Protein AF-U6H1W6-F1 (afdb_monomer)

Sequence (151 aa):
MFRLKHHGCVLRDTTFADYRVIEEDVDGCEMIYCVMKAPFPISNRDFLQWRRTAEVPEEGIVKMMLRSADHPSVPEKSGCVRAETLMSGYLMRRCPEDPNSSTLFIVAQTDVKGLIPKWLVNSAAAKAPLGWVEALRRACSQYMKEQQSRL

Foldseek 3Di:
DDFDDDPPQGQPDPQWPDKDWPADDDQQWTWIKTWGDDPPPDFIEIAIWIKGWDDDVVQQKIKIKIWGDDDPVDDDDPRYHYKGWHIWMKIWGQDPVDNVDIDIDIDTDIHRDDDDDPVVVVVCVVVVVVVVVVSVVVSVVVVVVVVVVVD

Mean predicted aligned error: 6.5 Å

Structure (mmCIF, N/CA/C/O backbone):
data_AF-U6H1W6-F1
#
_entry.id   AF-U6H1W6-F1
#
loop_
_atom_site.group_PDB
_atom_site.id
_atom_site.type_symbol
_atom_site.label_atom_id
_atom_site.label_alt_id
_atom_site.label_comp_id
_atom_site.label_asym_id
_atom_site.label_entity_id
_atom_site.label_seq_id
_atom_site.pdbx_PDB_ins_code
_atom_site.Cartn_x
_atom_site.Cartn_y
_atom_site.Cartn_z
_atom_site.occupancy
_atom_site.B_iso_or_equiv
_atom_site.auth_seq_id
_atom_site.auth_comp_id
_atom_site.auth_asym_id
_atom_site.auth_atom_id
_atom_site.pdbx_PDB_model_num
ATOM 1 N N . MET A 1 1 ? 9.455 1.559 14.448 1.00 31.41 1 MET A N 1
ATOM 2 C CA . MET A 1 1 ? 10.490 1.586 13.393 1.00 31.41 1 MET A CA 1
ATOM 3 C C . MET A 1 1 ? 10.484 0.207 12.762 1.00 31.41 1 MET A C 1
ATOM 5 O O . MET A 1 1 ? 11.036 -0.706 13.360 1.00 31.41 1 MET A O 1
ATOM 9 N N . PHE A 1 2 ? 9.772 0.024 11.650 1.00 27.12 2 PHE A N 1
ATOM 10 C CA . PHE A 1 2 ? 9.637 -1.295 11.028 1.00 27.12 2 PHE A CA 1
ATOM 11 C C . PHE A 1 2 ? 10.681 -1.453 9.924 1.00 27.12 2 PHE A C 1
ATOM 13 O O . PHE A 1 2 ? 10.882 -0.560 9.105 1.00 27.12 2 PHE A O 1
ATOM 20 N N . ARG A 1 3 ? 11.408 -2.572 9.972 1.00 28.03 3 ARG A N 1
ATOM 21 C CA . ARG A 1 3 ? 12.381 -2.994 8.962 1.00 28.03 3 ARG A CA 1
ATOM 22 C C . ARG A 1 3 ? 11.666 -3.972 8.043 1.00 28.03 3 ARG A C 1
ATOM 24 O O . ARG A 1 3 ? 11.522 -5.137 8.396 1.00 28.03 3 ARG A O 1
ATOM 31 N N . LEU A 1 4 ? 11.243 -3.512 6.876 1.00 33.34 4 LEU A N 1
ATOM 32 C CA . LEU A 1 4 ? 10.900 -4.411 5.782 1.00 33.34 4 LEU A CA 1
ATOM 33 C C . LEU A 1 4 ? 12.216 -4.959 5.221 1.00 33.34 4 LEU A C 1
ATOM 35 O O . LEU A 1 4 ? 13.026 -4.203 4.692 1.00 33.34 4 LEU A O 1
ATOM 39 N N . LYS A 1 5 ? 12.478 -6.251 5.438 1.00 30.36 5 LYS A N 1
ATOM 40 C CA . LYS A 1 5 ? 13.580 -6.981 4.804 1.00 30.36 5 LYS A CA 1
ATOM 41 C C . LYS A 1 5 ? 12.983 -7.880 3.727 1.00 30.36 5 LYS A C 1
ATOM 43 O O . LYS A 1 5 ? 12.566 -8.996 4.012 1.00 30.36 5 LYS A O 1
ATOM 48 N N . HIS A 1 6 ? 13.004 -7.412 2.490 1.00 36.47 6 HIS A N 1
ATOM 49 C CA . HIS A 1 6 ? 12.985 -8.297 1.332 1.00 36.47 6 HIS A CA 1
ATOM 50 C C . HIS A 1 6 ? 14.245 -8.008 0.518 1.00 36.47 6 HIS A C 1
ATOM 52 O O . HIS A 1 6 ? 14.564 -6.852 0.246 1.00 36.47 6 HIS A O 1
ATOM 58 N N . HIS A 1 7 ? 15.039 -9.055 0.272 1.00 32.38 7 HIS A N 1
ATOM 59 C CA . HIS A 1 7 ? 16.286 -9.011 -0.505 1.00 32.38 7 HIS A CA 1
ATOM 60 C C . HIS A 1 7 ? 17.275 -7.883 -0.140 1.00 32.38 7 HIS A C 1
ATOM 62 O O . HIS A 1 7 ? 17.893 -7.260 -0.995 1.00 32.38 7 HIS A O 1
ATOM 68 N N . GLY A 1 8 ? 17.461 -7.613 1.157 1.00 33.50 8 GLY A N 1
ATOM 69 C CA . GLY A 1 8 ? 18.519 -6.713 1.635 1.00 33.50 8 GLY A CA 1
ATOM 70 C C . GLY A 1 8 ? 18.270 -5.211 1.443 1.00 33.50 8 GLY A C 1
ATOM 71 O O . GLY A 1 8 ? 19.098 -4.426 1.899 1.00 33.50 8 GLY A O 1
ATOM 72 N N . CYS A 1 9 ? 17.142 -4.792 0.860 1.00 36.72 9 CYS A N 1
ATOM 73 C CA . CYS A 1 9 ? 16.745 -3.386 0.821 1.00 36.72 9 CYS A CA 1
ATOM 74 C C . CYS A 1 9 ? 16.023 -3.015 2.125 1.00 36.72 9 CYS A C 1
ATOM 76 O O . CYS A 1 9 ? 14.922 -3.492 2.394 1.00 36.72 9 CYS A O 1
ATOM 78 N N . VAL A 1 10 ? 16.649 -2.185 2.967 1.00 39.09 10 VAL A N 1
ATOM 79 C CA . VAL A 1 10 ? 16.015 -1.655 4.183 1.00 39.09 10 VAL A CA 1
ATOM 80 C C . VAL A 1 10 ? 15.292 -0.358 3.835 1.00 39.09 10 VAL A C 1
ATOM 82 O O . VAL A 1 10 ? 15.834 0.736 3.986 1.00 39.09 10 VAL A O 1
ATOM 85 N N . LEU A 1 11 ? 14.040 -0.473 3.398 1.00 48.81 11 LEU A N 1
ATOM 86 C CA . LEU A 1 11 ? 13.140 0.674 3.302 1.00 48.81 11 LEU A CA 1
ATOM 87 C C . LEU A 1 11 ? 12.781 1.129 4.724 1.00 48.81 11 LEU A C 1
ATOM 89 O O . LEU A 1 11 ? 12.054 0.450 5.451 1.00 48.81 11 LEU A O 1
ATOM 93 N N . ARG A 1 12 ? 13.331 2.272 5.158 1.00 47.53 12 ARG A N 1
ATOM 94 C CA . ARG A 1 12 ? 12.895 2.941 6.393 1.00 47.53 12 ARG A CA 1
ATOM 95 C C . ARG A 1 12 ? 11.567 3.636 6.125 1.00 47.53 12 ARG A C 1
ATOM 97 O O . ARG A 1 12 ? 11.545 4.824 5.820 1.00 47.53 12 ARG A O 1
ATOM 104 N N . ASP A 1 13 ? 10.473 2.900 6.261 1.00 56.06 13 ASP A N 1
ATOM 105 C CA . ASP A 1 13 ? 9.150 3.507 6.236 1.00 56.06 13 ASP A CA 1
ATOM 106 C C . ASP A 1 13 ? 8.781 4.014 7.640 1.00 56.06 13 ASP A C 1
ATOM 108 O O . ASP A 1 13 ? 8.694 3.254 8.609 1.00 56.06 13 ASP A O 1
ATOM 112 N N . THR A 1 14 ? 8.622 5.330 7.776 1.00 59.94 14 THR A N 1
ATOM 113 C CA . THR A 1 14 ? 8.176 5.979 9.019 1.00 59.94 14 THR A CA 1
ATOM 114 C C . THR A 1 14 ? 6.655 6.044 9.140 1.00 59.94 14 THR A C 1
ATOM 116 O O . THR A 1 14 ? 6.149 6.437 10.190 1.00 59.94 14 THR A O 1
ATOM 119 N N . THR A 1 15 ? 5.932 5.689 8.078 1.00 63.59 15 THR A N 1
ATOM 120 C CA . THR A 1 15 ? 4.473 5.820 7.955 1.00 63.59 15 THR A CA 1
ATOM 121 C C . THR A 1 15 ? 3.743 4.745 8.749 1.00 63.59 15 THR A C 1
ATOM 123 O O . THR A 1 15 ? 2.708 5.012 9.364 1.00 63.59 15 THR A O 1
ATOM 126 N N . PHE A 1 16 ? 4.305 3.536 8.782 1.00 74.19 16 PHE A N 1
ATOM 127 C CA . PHE A 1 16 ? 3.683 2.393 9.434 1.00 74.19 16 PHE A CA 1
ATOM 128 C C . PHE A 1 16 ? 4.078 2.277 10.911 1.00 74.19 16 PHE A C 1
ATOM 130 O O . PHE A 1 16 ? 5.253 2.195 11.285 1.00 74.19 16 PHE A O 1
ATOM 137 N N . ALA A 1 17 ? 3.060 2.244 11.769 1.00 81.88 17 ALA A N 1
ATOM 138 C CA . ALA A 1 17 ? 3.172 1.917 13.186 1.00 81.88 17 ALA A CA 1
ATOM 139 C C . ALA A 1 17 ? 3.265 0.413 13.450 1.00 81.88 17 ALA A C 1
ATOM 141 O O . ALA A 1 17 ? 3.693 0.041 14.536 1.00 81.88 17 ALA A O 1
ATOM 142 N N . ASP A 1 18 ? 2.823 -0.404 12.497 1.00 86.25 18 ASP A N 1
ATOM 143 C CA . ASP A 1 18 ? 2.948 -1.859 12.459 1.00 86.25 18 ASP A CA 1
ATOM 144 C C . ASP A 1 18 ? 2.906 -2.297 10.991 1.00 86.25 18 ASP A C 1
ATOM 146 O O . ASP A 1 18 ? 2.209 -1.671 10.187 1.00 86.25 18 ASP A O 1
ATOM 150 N N . TYR A 1 19 ? 3.659 -3.337 10.647 1.00 89.25 19 TYR A N 1
ATOM 151 C CA . TYR A 1 19 ? 3.659 -3.968 9.330 1.00 89.25 19 TYR A CA 1
ATOM 152 C C . TYR A 1 19 ? 3.973 -5.454 9.490 1.00 89.25 19 TYR A C 1
ATOM 154 O O . TYR A 1 19 ? 5.001 -5.812 10.072 1.00 89.25 19 TYR A O 1
ATOM 162 N N . ARG A 1 20 ? 3.109 -6.320 8.957 1.00 92.12 20 ARG A N 1
ATOM 163 C CA . ARG A 1 20 ? 3.225 -7.778 9.046 1.00 92.12 20 ARG A CA 1
ATOM 164 C C . ARG A 1 20 ? 2.803 -8.418 7.727 1.00 92.12 20 ARG A C 1
ATOM 166 O O . ARG A 1 20 ? 1.805 -8.009 7.142 1.00 92.12 20 ARG A O 1
ATOM 173 N N . VAL A 1 21 ? 3.547 -9.428 7.288 1.00 94.56 21 VAL A N 1
ATOM 174 C CA . VAL A 1 21 ? 3.097 -10.359 6.244 1.00 94.56 21 VAL A CA 1
ATOM 175 C C . VAL A 1 21 ? 2.244 -11.413 6.947 1.00 94.56 21 VAL A C 1
ATOM 177 O O . VAL A 1 21 ? 2.684 -11.980 7.9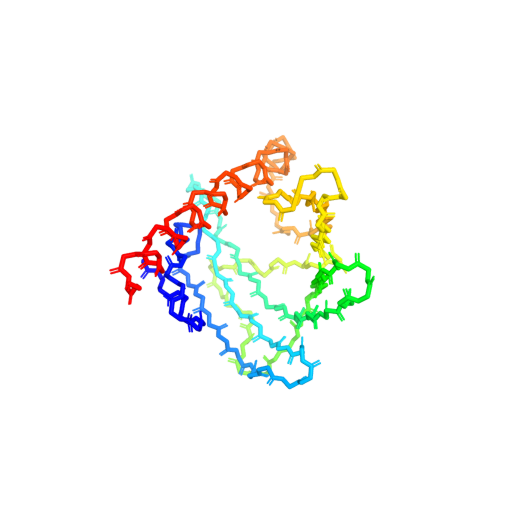47 1.00 94.56 21 VAL A O 1
ATOM 180 N N . ILE A 1 22 ? 0.998 -11.571 6.508 1.00 96.88 22 ILE A N 1
ATOM 181 C CA . ILE A 1 22 ? 0.019 -12.503 7.087 1.00 96.88 22 ILE A CA 1
ATOM 182 C C . ILE A 1 22 ? 0.039 -13.822 6.322 1.00 96.88 22 ILE A C 1
ATOM 184 O O . ILE A 1 22 ? 0.099 -14.873 6.946 1.00 96.88 22 ILE A O 1
ATOM 188 N N . GLU A 1 23 ? 0.054 -13.732 4.994 1.00 96.00 23 GLU A N 1
ATOM 189 C CA . GLU A 1 23 ? 0.265 -14.851 4.079 1.00 96.00 23 GLU A CA 1
ATOM 190 C C . GLU A 1 23 ? 1.490 -14.521 3.230 1.00 96.00 23 GLU A C 1
ATOM 192 O O . GLU A 1 23 ? 1.578 -13.407 2.699 1.00 96.00 23 GLU A O 1
ATOM 197 N N . GLU A 1 24 ? 2.438 -15.456 3.146 1.00 94.81 24 GLU A N 1
ATOM 198 C CA . GLU A 1 24 ? 3.653 -15.298 2.342 1.00 94.81 24 GLU A CA 1
ATOM 199 C C . GLU A 1 24 ? 3.333 -15.215 0.844 1.00 94.81 24 GLU A C 1
ATOM 201 O O . GLU A 1 24 ? 2.254 -15.602 0.395 1.00 94.81 24 GLU A O 1
ATOM 206 N N . ASP A 1 25 ? 4.281 -14.684 0.074 1.00 93.56 25 ASP A N 1
ATOM 207 C CA . ASP A 1 25 ? 4.135 -14.551 -1.372 1.00 93.56 25 ASP A CA 1
ATOM 208 C C . ASP A 1 25 ? 4.105 -15.926 -2.058 1.00 93.56 25 ASP A C 1
ATOM 210 O O . ASP A 1 25 ? 5.069 -16.694 -2.005 1.00 93.56 25 ASP A O 1
ATOM 214 N N . VAL A 1 26 ? 2.989 -16.209 -2.733 1.00 94.69 26 VAL A N 1
ATOM 215 C CA . VAL A 1 26 ? 2.817 -17.336 -3.647 1.00 94.69 26 VAL A CA 1
ATOM 216 C C . VAL A 1 26 ? 2.398 -16.792 -5.012 1.00 94.69 26 VAL A C 1
ATOM 218 O O . VAL A 1 26 ? 1.302 -16.257 -5.167 1.00 94.69 26 VAL A O 1
ATOM 221 N N . ASP A 1 27 ? 3.260 -16.952 -6.020 1.00 93.75 27 ASP A N 1
ATOM 222 C CA . ASP A 1 27 ? 3.031 -16.473 -7.397 1.00 93.75 27 ASP A CA 1
ATOM 223 C C . ASP A 1 27 ? 2.693 -14.967 -7.479 1.00 93.75 27 ASP A C 1
ATOM 225 O O . ASP A 1 27 ? 1.730 -14.520 -8.117 1.00 93.75 27 ASP A O 1
ATOM 229 N N . GLY A 1 28 ? 3.474 -14.168 -6.753 1.00 92.44 28 GLY A N 1
ATOM 230 C CA . GLY A 1 28 ? 3.317 -12.724 -6.662 1.00 92.44 28 GLY A CA 1
ATOM 231 C C . GLY A 1 28 ? 2.129 -12.296 -5.804 1.00 92.44 28 GLY A C 1
ATOM 232 O O . GLY A 1 28 ? 1.829 -11.106 -5.776 1.00 92.44 28 GLY A O 1
ATOM 233 N N . CYS A 1 29 ? 1.409 -13.216 -5.157 1.00 96.12 29 CYS A N 1
ATOM 234 C CA . CYS A 1 29 ? 0.243 -12.926 -4.329 1.00 96.12 29 CYS A CA 1
ATOM 235 C C . CYS A 1 29 ? 0.573 -13.125 -2.850 1.00 96.12 29 CYS A C 1
ATOM 237 O O . CYS A 1 29 ? 0.862 -14.233 -2.419 1.00 96.12 29 CYS A O 1
ATOM 239 N N . GLU A 1 30 ? 0.436 -12.070 -2.056 1.00 96.56 30 GLU A N 1
ATOM 240 C CA . GLU A 1 30 ? 0.666 -12.096 -0.609 1.00 96.56 30 GLU A CA 1
ATOM 241 C C . GLU A 1 30 ? -0.451 -11.349 0.130 1.00 96.56 30 GLU A C 1
ATOM 243 O O . GLU A 1 30 ? -1.178 -10.533 -0.455 1.00 96.56 30 GLU A O 1
ATOM 248 N N . MET A 1 31 ? -0.558 -11.574 1.439 1.00 98.06 31 MET A N 1
ATOM 249 C CA . MET A 1 31 ? -1.431 -10.784 2.305 1.00 98.06 31 MET A CA 1
ATOM 250 C C . MET A 1 31 ? -0.607 -9.989 3.305 1.00 98.06 31 MET A C 1
AT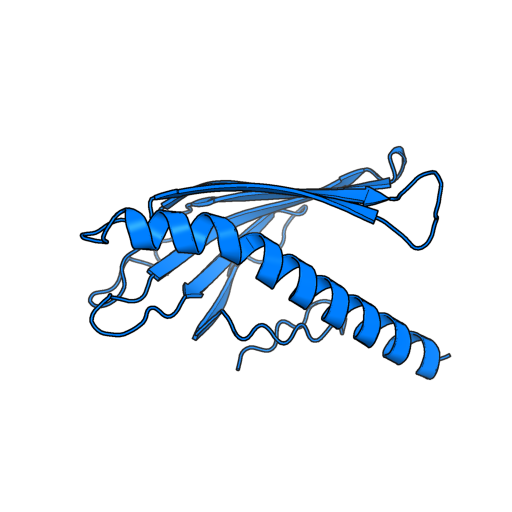OM 252 O O . MET A 1 31 ? 0.220 -10.538 4.031 1.00 98.06 31 MET A O 1
ATOM 256 N N . ILE A 1 32 ? -0.887 -8.693 3.402 1.00 96.38 32 ILE A N 1
ATOM 257 C CA . ILE A 1 32 ? -0.194 -7.792 4.318 1.00 96.38 32 ILE A CA 1
ATOM 258 C C . ILE A 1 32 ? -1.170 -7.124 5.278 1.00 96.38 32 ILE A C 1
ATOM 260 O O . ILE A 1 32 ? -2.304 -6.795 4.927 1.00 96.38 32 ILE A O 1
ATOM 264 N N . TYR A 1 33 ? -0.693 -6.887 6.492 1.00 96.12 33 TYR A N 1
ATOM 265 C CA . TYR A 1 33 ? -1.340 -6.062 7.497 1.00 96.12 33 TYR A CA 1
ATOM 266 C C . TYR A 1 33 ? -0.450 -4.870 7.829 1.00 96.12 33 TYR A C 1
ATOM 268 O O . TYR A 1 33 ? 0.738 -5.046 8.107 1.00 96.12 33 TYR A O 1
ATOM 276 N N . CYS A 1 34 ? -1.011 -3.666 7.884 1.00 93.69 34 CYS A N 1
ATOM 277 C CA . CYS A 1 34 ? -0.280 -2.496 8.357 1.00 93.69 34 CYS A CA 1
ATOM 278 C C . CYS A 1 34 ? -1.159 -1.519 9.145 1.00 93.69 34 CYS A C 1
ATOM 280 O O . CYS A 1 34 ? -2.379 -1.507 9.010 1.00 93.69 34 CYS A O 1
ATOM 282 N N . VAL A 1 35 ? -0.531 -0.691 9.984 1.00 92.06 35 VAL A N 1
ATOM 283 C CA . VAL A 1 35 ? -1.206 0.348 10.781 1.00 92.06 35 VAL A CA 1
ATOM 284 C C . VAL A 1 35 ? -0.632 1.713 10.440 1.00 92.06 35 VAL A C 1
ATOM 286 O O . VAL A 1 35 ? 0.572 1.929 10.570 1.00 92.06 35 VAL A O 1
ATOM 289 N N . MET A 1 36 ? -1.492 2.661 10.084 1.00 87.69 36 MET A N 1
ATOM 290 C CA . MET A 1 36 ? -1.146 4.067 9.898 1.00 87.69 36 MET A CA 1
ATOM 291 C C . MET A 1 36 ? -1.536 4.891 11.122 1.00 87.69 36 MET A C 1
ATOM 293 O O . MET A 1 36 ? -2.666 4.808 11.619 1.00 87.69 36 MET A O 1
ATOM 297 N N . LYS A 1 37 ? -0.608 5.735 11.587 1.00 85.19 37 LYS A N 1
ATOM 298 C CA . LYS A 1 37 ? -0.897 6.680 12.672 1.00 85.19 37 LYS A CA 1
ATOM 299 C C . LYS A 1 37 ? -1.702 7.866 12.163 1.00 85.19 37 LYS A C 1
ATOM 301 O O . LYS A 1 37 ? -1.383 8.429 11.119 1.00 85.19 37 LYS A O 1
ATOM 306 N N . ALA A 1 38 ? -2.680 8.286 12.951 1.00 83.62 38 ALA A N 1
ATOM 307 C CA . ALA A 1 38 ? -3.376 9.549 12.771 1.00 83.62 38 ALA A CA 1
ATOM 308 C C . ALA A 1 38 ? -3.056 10.505 13.938 1.00 83.62 38 ALA A C 1
ATOM 310 O O . ALA A 1 38 ? -2.722 10.051 15.037 1.00 83.62 38 ALA A O 1
ATOM 311 N N . PRO A 1 39 ? -3.113 11.830 13.724 1.00 83.19 39 PRO A N 1
ATOM 312 C CA . PRO A 1 39 ? -2.970 12.791 14.810 1.00 83.19 39 PRO A CA 1
ATOM 313 C C . PRO A 1 39 ? -4.171 12.709 15.761 1.00 83.19 39 PRO A C 1
ATOM 315 O O . PRO A 1 39 ? -5.317 12.616 15.322 1.00 83.19 39 PRO A O 1
ATOM 318 N N . PHE A 1 40 ? -3.918 12.791 17.068 1.00 81.75 40 PHE A N 1
ATOM 319 C CA . PHE A 1 40 ? -4.979 12.872 18.074 1.00 81.75 40 PHE A CA 1
ATOM 320 C C . PHE A 1 40 ? -5.895 14.083 17.791 1.00 81.75 40 PHE A C 1
ATOM 322 O O . PHE A 1 40 ? -5.369 15.155 17.480 1.00 81.75 40 PHE A O 1
ATOM 329 N N . PRO A 1 41 ? -7.236 13.961 17.882 1.00 86.94 41 PRO A N 1
ATOM 330 C CA . PRO A 1 41 ? -8.026 12.852 18.440 1.00 86.94 41 PRO A CA 1
ATOM 331 C C . PRO A 1 41 ? -8.521 11.813 17.413 1.00 86.94 41 PRO A C 1
ATOM 333 O O . PRO A 1 41 ? -9.448 11.056 17.692 1.00 86.94 41 PRO A O 1
ATOM 336 N N . ILE A 1 42 ? -7.948 11.768 16.212 1.00 87.50 42 ILE A N 1
ATOM 337 C CA . ILE A 1 42 ? -8.387 10.854 15.155 1.00 87.50 42 ILE A CA 1
ATOM 338 C C . ILE A 1 42 ? -7.819 9.455 15.427 1.00 87.50 42 ILE A C 1
ATOM 340 O O . ILE A 1 42 ? -6.617 9.297 15.622 1.00 87.50 42 ILE A O 1
ATOM 344 N N . SER A 1 43 ? -8.675 8.427 15.416 1.00 90.50 43 SER A N 1
ATOM 345 C CA . SER A 1 43 ? -8.240 7.033 15.586 1.00 90.50 43 SER A CA 1
ATOM 346 C C . SER A 1 43 ? -7.246 6.606 14.501 1.00 90.50 43 SER A C 1
ATOM 348 O O . SER A 1 43 ? -7.308 7.062 13.359 1.00 90.50 43 SER A O 1
ATOM 350 N N . ASN A 1 44 ? -6.343 5.684 14.819 1.00 91.56 44 ASN A N 1
ATOM 351 C CA . ASN A 1 44 ? -5.473 5.095 13.801 1.00 91.56 44 ASN A CA 1
ATOM 352 C C . ASN A 1 44 ? -6.289 4.270 12.801 1.00 91.56 44 ASN A C 1
ATOM 354 O O . ASN A 1 44 ? -7.422 3.877 13.096 1.00 91.56 44 ASN A O 1
ATOM 358 N N . ARG A 1 45 ? -5.713 4.031 11.620 1.00 92.75 45 ARG A N 1
ATOM 359 C CA . ARG A 1 45 ? -6.294 3.136 10.614 1.00 92.75 45 ARG A CA 1
ATOM 360 C C . ARG A 1 45 ? -5.404 1.923 10.425 1.00 92.75 45 ARG A C 1
ATOM 362 O O . ARG A 1 45 ? -4.189 2.086 10.323 1.00 92.75 45 ARG A O 1
ATOM 369 N N . ASP A 1 46 ? -5.994 0.741 10.352 1.00 95.62 46 ASP A N 1
ATOM 370 C CA . ASP A 1 46 ? -5.311 -0.468 9.904 1.00 95.62 46 ASP A CA 1
ATOM 371 C C . ASP A 1 46 ? -5.827 -0.894 8.532 1.00 95.62 46 ASP A C 1
ATOM 373 O O . ASP A 1 46 ? -6.960 -0.606 8.143 1.00 95.62 46 ASP A O 1
ATOM 377 N N . PHE A 1 47 ? -4.956 -1.565 7.790 1.00 96.12 47 PHE A N 1
ATOM 378 C CA . PHE A 1 47 ? -5.230 -2.122 6.478 1.00 96.12 47 PHE A CA 1
ATOM 379 C C . PHE A 1 47 ? -4.867 -3.596 6.521 1.00 96.12 47 PHE A C 1
ATOM 381 O O . PHE A 1 47 ? -3.773 -3.952 6.955 1.00 96.12 47 PHE A O 1
ATOM 388 N N . LEU A 1 48 ? -5.779 -4.436 6.049 1.00 98.06 48 LEU A N 1
ATOM 389 C CA . LEU A 1 48 ? -5.519 -5.826 5.711 1.00 98.06 48 LEU A CA 1
ATOM 390 C C . LEU A 1 48 ? -5.778 -5.954 4.216 1.00 98.06 48 LEU A C 1
ATOM 392 O O . LEU A 1 48 ? -6.874 -5.624 3.761 1.00 98.06 48 LEU A O 1
ATOM 396 N N . GLN A 1 49 ? -4.761 -6.326 3.447 1.00 98.12 49 GLN A N 1
ATOM 397 C CA . GLN A 1 49 ? -4.807 -6.234 1.992 1.00 98.12 49 GLN A CA 1
ATOM 398 C C . GLN A 1 49 ? -4.228 -7.481 1.339 1.00 98.12 49 GLN A C 1
ATOM 400 O O . GLN A 1 49 ? -3.151 -7.942 1.715 1.00 98.12 49 GLN A O 1
ATOM 405 N N . TRP A 1 50 ? -4.912 -7.959 0.302 1.00 98.12 50 TRP A N 1
ATOM 406 C CA . TRP A 1 50 ? -4.286 -8.785 -0.721 1.00 98.12 50 TRP A CA 1
ATOM 407 C C . TRP A 1 50 ? -3.438 -7.877 -1.599 1.00 98.12 50 TRP A C 1
ATOM 409 O O . TRP A 1 50 ? -3.925 -6.840 -2.059 1.00 98.12 50 TRP A O 1
ATOM 419 N N . ARG A 1 51 ? -2.199 -8.283 -1.859 1.00 97.50 51 ARG A N 1
ATOM 420 C CA . ARG A 1 51 ? -1.271 -7.608 -2.760 1.00 97.50 51 ARG A CA 1
ATOM 421 C C . ARG A 1 51 ? -0.826 -8.591 -3.828 1.00 97.50 51 ARG A C 1
ATOM 423 O O . ARG A 1 51 ? -0.343 -9.666 -3.502 1.00 97.50 51 ARG A O 1
ATOM 430 N N . ARG A 1 52 ? -0.999 -8.213 -5.094 1.00 97.06 52 ARG A N 1
ATOM 431 C CA . ARG A 1 52 ? -0.492 -8.974 -6.234 1.00 97.06 52 ARG A CA 1
ATOM 432 C C . ARG A 1 52 ? 0.546 -8.170 -6.995 1.00 97.06 52 ARG A C 1
ATOM 434 O O . ARG A 1 52 ? 0.198 -7.126 -7.542 1.00 97.06 52 ARG A O 1
ATOM 441 N N . THR A 1 53 ? 1.767 -8.673 -7.067 1.00 96.56 53 THR A N 1
ATOM 442 C CA . THR A 1 53 ? 2.867 -8.127 -7.860 1.00 96.56 53 THR A CA 1
ATOM 443 C C . THR A 1 53 ? 3.072 -8.989 -9.100 1.00 96.56 53 THR A C 1
ATOM 445 O O . THR A 1 53 ? 2.981 -10.209 -9.040 1.00 96.56 53 THR A O 1
ATOM 448 N N . ALA A 1 54 ? 3.313 -8.362 -10.245 1.00 95.38 54 ALA A N 1
ATOM 449 C CA . ALA A 1 54 ? 3.651 -9.056 -11.478 1.00 95.38 54 ALA A CA 1
ATOM 450 C C . ALA A 1 54 ? 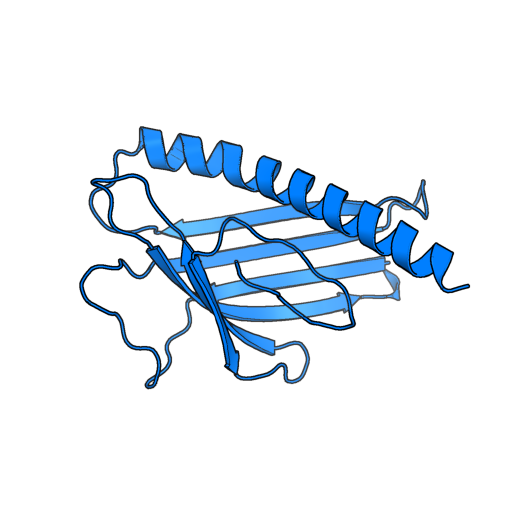4.669 -8.242 -12.275 1.00 95.38 54 ALA A C 1
ATOM 452 O O . ALA A 1 54 ? 4.557 -7.017 -12.380 1.00 95.38 54 ALA A O 1
ATOM 453 N N . GLU A 1 55 ? 5.625 -8.937 -12.875 1.00 95.25 55 GLU A N 1
ATOM 454 C CA . GLU A 1 55 ? 6.609 -8.362 -13.785 1.00 95.25 55 GLU A CA 1
ATOM 455 C C . GLU A 1 55 ? 6.232 -8.706 -15.227 1.00 95.25 55 GLU A C 1
ATOM 457 O O . GLU A 1 55 ? 5.710 -9.784 -15.508 1.00 95.25 55 GLU A O 1
ATOM 462 N N . VAL A 1 56 ? 6.476 -7.769 -16.137 1.00 94.62 56 VAL A N 1
ATOM 463 C CA . VAL A 1 56 ? 6.324 -7.931 -17.587 1.00 94.62 56 VAL A CA 1
ATOM 464 C C . VAL A 1 56 ? 7.658 -7.487 -18.202 1.00 94.62 56 VAL A C 1
ATOM 466 O O . VAL A 1 56 ? 7.800 -6.318 -18.587 1.00 94.62 56 VAL A O 1
ATOM 469 N N . PRO A 1 57 ? 8.692 -8.353 -18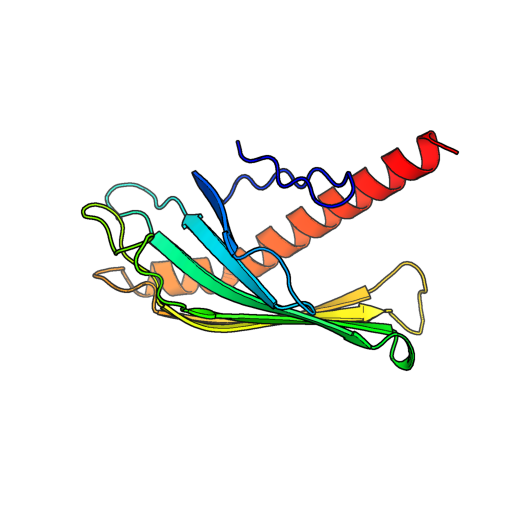.167 1.00 91.75 57 PRO A N 1
ATOM 470 C CA . PRO A 1 57 ? 10.066 -7.974 -18.502 1.00 91.75 57 PRO A CA 1
ATOM 471 C C . PRO A 1 57 ? 10.227 -7.448 -19.928 1.00 91.75 57 PRO A C 1
ATOM 473 O O . PRO A 1 57 ? 10.984 -6.506 -20.153 1.00 91.75 57 PRO A O 1
ATOM 476 N N . GLU A 1 58 ? 9.482 -8.012 -20.877 1.00 92.19 58 GLU A N 1
ATOM 477 C CA . GLU A 1 58 ? 9.469 -7.619 -22.285 1.00 92.19 58 GLU A CA 1
ATOM 478 C C . GLU A 1 58 ? 8.989 -6.176 -22.499 1.00 92.19 58 GLU A C 1
ATOM 480 O O . GLU A 1 58 ? 9.434 -5.510 -23.431 1.00 92.19 58 GLU A O 1
ATOM 485 N N . GLU A 1 59 ? 8.146 -5.663 -21.599 1.00 90.62 59 GLU A N 1
ATOM 486 C CA . GLU A 1 59 ? 7.683 -4.271 -21.600 1.00 90.62 59 GLU A CA 1
ATOM 487 C C . GLU A 1 59 ? 8.461 -3.388 -20.607 1.00 90.62 59 GLU A C 1
ATOM 489 O O . GLU A 1 59 ? 8.230 -2.178 -20.532 1.00 90.62 59 GLU A O 1
ATOM 494 N N . GLY A 1 60 ? 9.370 -3.969 -19.815 1.00 91.88 60 GLY A N 1
ATOM 495 C CA . GLY A 1 60 ? 10.071 -3.269 -18.737 1.00 91.88 60 GLY A CA 1
ATOM 496 C C . GLY A 1 60 ? 9.120 -2.736 -17.660 1.00 91.88 60 GLY A C 1
ATOM 497 O O . GLY A 1 60 ? 9.326 -1.628 -17.151 1.00 91.88 60 GLY A O 1
ATOM 498 N N . ILE A 1 61 ? 8.055 -3.485 -17.357 1.00 95.06 61 ILE A N 1
ATOM 499 C CA . ILE A 1 61 ? 6.991 -3.080 -16.432 1.00 95.06 61 ILE A CA 1
ATOM 500 C C . ILE A 1 61 ? 6.989 -3.954 -15.178 1.00 95.06 61 ILE A C 1
ATOM 502 O O . ILE A 1 61 ? 7.057 -5.177 -15.253 1.00 95.06 61 ILE A O 1
ATOM 506 N N . VAL A 1 62 ? 6.791 -3.318 -14.025 1.00 95.94 62 VAL A N 1
ATOM 507 C CA . VAL A 1 62 ? 6.408 -3.970 -12.769 1.00 95.94 62 VAL A CA 1
ATOM 508 C C . VAL A 1 62 ? 5.086 -3.367 -12.310 1.00 95.94 62 VAL A C 1
ATOM 510 O O . VAL A 1 62 ? 4.953 -2.146 -12.205 1.00 95.94 62 VAL A O 1
ATOM 513 N N . LYS A 1 63 ? 4.089 -4.209 -12.041 1.00 96.44 63 LYS A N 1
ATOM 514 C CA . LYS A 1 63 ? 2.766 -3.785 -11.571 1.00 96.44 63 LYS A CA 1
ATOM 515 C C . LYS A 1 63 ? 2.424 -4.430 -10.242 1.00 96.44 63 LYS A C 1
ATOM 517 O O . LYS A 1 63 ? 2.737 -5.591 -10.007 1.00 96.44 63 LYS A O 1
ATOM 522 N N . MET A 1 64 ? 1.737 -3.677 -9.399 1.00 97.25 64 MET A N 1
ATOM 523 C CA . MET A 1 64 ? 1.269 -4.116 -8.096 1.00 97.25 64 MET A CA 1
ATOM 524 C C . MET A 1 64 ? -0.174 -3.668 -7.911 1.00 97.25 64 MET A C 1
ATOM 526 O O . MET A 1 64 ? -0.475 -2.494 -8.102 1.00 97.25 64 MET A O 1
ATOM 530 N N . MET A 1 65 ? -1.056 -4.584 -7.532 1.00 97.69 65 MET A N 1
ATOM 531 C CA . MET A 1 65 ? -2.471 -4.316 -7.275 1.00 97.69 65 MET A CA 1
ATOM 532 C C . MET A 1 65 ? -2.815 -4.702 -5.844 1.00 97.69 65 MET A C 1
ATOM 534 O O . MET A 1 65 ? -2.364 -5.736 -5.357 1.00 97.69 65 MET A O 1
ATOM 538 N N . LEU A 1 66 ? -3.620 -3.877 -5.181 1.00 97.50 66 LEU A N 1
ATOM 539 C CA . LEU A 1 66 ? -4.023 -4.060 -3.797 1.00 97.50 66 LEU A CA 1
ATOM 540 C C . LEU A 1 66 ? -5.535 -3.901 -3.655 1.00 97.50 66 LEU A C 1
ATOM 542 O O . LEU A 1 66 ? -6.137 -3.000 -4.242 1.00 97.50 66 LEU A O 1
ATOM 546 N N . ARG A 1 67 ? -6.135 -4.751 -2.825 1.00 98.25 67 ARG A N 1
ATOM 547 C CA . ARG A 1 67 ? -7.519 -4.611 -2.356 1.00 98.25 67 ARG A CA 1
ATOM 548 C C . ARG A 1 67 ? -7.627 -5.093 -0.919 1.00 98.25 67 ARG A C 1
ATOM 550 O O . ARG A 1 67 ? -6.791 -5.885 -0.484 1.00 98.25 67 ARG A O 1
ATOM 557 N N . SER A 1 68 ? -8.654 -4.655 -0.200 1.00 98.31 68 SER A N 1
ATOM 558 C CA . SER A 1 68 ? -8.917 -5.168 1.143 1.00 98.31 68 SER A CA 1
ATOM 559 C C . SER A 1 68 ? -9.110 -6.684 1.148 1.00 98.31 68 SER A C 1
ATOM 561 O O . SER A 1 68 ? -9.631 -7.278 0.200 1.00 98.31 68 SER A O 1
ATOM 563 N N . ALA A 1 69 ? -8.648 -7.295 2.229 1.00 97.88 69 ALA A N 1
ATOM 564 C CA . ALA A 1 69 ? -8.772 -8.711 2.511 1.00 97.88 69 ALA A CA 1
ATOM 565 C C . ALA A 1 69 ? -9.390 -8.916 3.893 1.00 97.88 69 ALA A C 1
ATOM 567 O O . ALA A 1 69 ? -9.334 -8.028 4.745 1.00 97.88 69 ALA A O 1
ATOM 568 N N . ASP A 1 70 ? -9.894 -10.126 4.108 1.00 97.12 70 ASP A N 1
ATOM 569 C CA . ASP A 1 70 ? -10.355 -10.618 5.398 1.00 97.12 70 ASP A CA 1
ATOM 570 C C . ASP A 1 70 ? -9.533 -11.845 5.784 1.00 97.12 70 ASP A C 1
ATOM 572 O O . ASP A 1 70 ? -9.185 -12.664 4.931 1.00 97.12 70 ASP A O 1
ATOM 576 N N . HIS A 1 71 ? -9.221 -11.974 7.073 1.00 96.94 71 HIS A N 1
ATOM 577 C CA . HIS A 1 71 ? -8.485 -13.118 7.595 1.00 96.94 71 HIS A CA 1
ATOM 578 C C . HIS A 1 71 ? -8.909 -13.432 9.039 1.00 96.94 71 HIS A C 1
ATOM 580 O O . HIS A 1 71 ? -8.875 -12.525 9.878 1.00 96.94 71 HIS A O 1
ATOM 586 N N . PRO A 1 72 ? -9.256 -14.689 9.387 1.00 96.12 72 PRO A N 1
ATOM 587 C CA . PRO A 1 72 ? -9.743 -15.037 10.727 1.00 96.12 72 PRO A CA 1
ATOM 588 C C . PRO A 1 72 ? -8.769 -14.705 11.866 1.00 96.12 72 PRO A C 1
ATOM 590 O O . PRO A 1 72 ? -9.200 -14.366 12.965 1.00 96.12 72 PRO A O 1
ATOM 593 N N . SER A 1 73 ? -7.455 -14.768 11.619 1.00 96.19 73 SER A N 1
ATOM 594 C CA . SER A 1 73 ? -6.437 -14.410 12.626 1.00 96.19 73 SER A CA 1
ATOM 595 C C . SER A 1 73 ? -6.210 -12.897 12.770 1.00 96.19 73 SER A C 1
ATOM 597 O O . SER A 1 73 ? -5.485 -12.461 13.669 1.00 96.19 73 SER A O 1
ATOM 599 N N . VAL A 1 74 ? -6.823 -12.082 11.903 1.00 96.50 74 VAL A N 1
ATOM 600 C CA . VAL A 1 74 ? -6.662 -10.620 11.873 1.00 96.50 74 VAL A CA 1
ATOM 601 C C . VAL A 1 74 ? -8.031 -9.911 11.872 1.00 96.50 74 VAL A C 1
ATOM 603 O O . VAL A 1 74 ? -8.330 -9.121 10.967 1.00 96.50 74 VAL A O 1
ATOM 606 N N . PRO A 1 75 ? -8.876 -10.151 12.896 1.00 96.56 75 PRO A N 1
ATOM 607 C CA . PRO A 1 75 ? -10.154 -9.459 13.020 1.00 96.56 75 PRO A CA 1
ATOM 608 C C . PRO A 1 75 ? -9.951 -7.959 13.275 1.00 96.56 75 PRO A C 1
ATOM 610 O O . PRO A 1 75 ? -8.869 -7.515 13.680 1.00 96.56 75 PRO A O 1
ATOM 613 N N . GLU A 1 76 ? -11.003 -7.170 13.055 1.00 95.31 76 GLU A N 1
ATOM 614 C CA . GLU A 1 76 ? -11.025 -5.759 13.450 1.00 95.31 76 GLU A CA 1
ATOM 615 C C . GLU A 1 7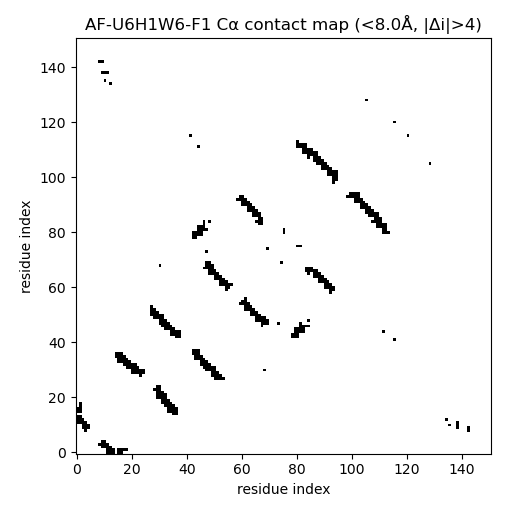6 ? -10.869 -5.613 14.972 1.00 95.31 76 GLU A C 1
ATOM 617 O O . GLU A 1 76 ? -11.308 -6.462 15.751 1.00 95.31 76 GLU A O 1
ATOM 622 N N . LYS A 1 77 ? -10.217 -4.532 15.412 1.00 88.69 77 LYS A N 1
ATOM 623 C CA . LYS A 1 77 ? -9.891 -4.295 16.825 1.00 88.69 77 LYS A CA 1
ATOM 624 C C . LYS A 1 77 ? -10.441 -2.955 17.284 1.00 88.69 77 LYS A C 1
ATOM 626 O O . LYS A 1 77 ? -10.332 -1.958 16.579 1.00 88.69 77 LYS A O 1
ATOM 631 N N . SER A 1 78 ? -10.940 -2.892 18.516 1.00 88.19 78 SER A N 1
ATOM 632 C CA . SER A 1 78 ? -11.328 -1.621 19.134 1.00 88.19 78 SER A CA 1
ATOM 633 C C . SER A 1 78 ? -10.143 -0.646 19.202 1.00 88.19 78 SER A C 1
ATOM 635 O O . SER A 1 78 ? -9.028 -1.046 19.535 1.00 88.19 78 SER A O 1
ATOM 637 N N . GLY A 1 79 ? -10.390 0.641 18.944 1.00 87.88 79 GLY A N 1
ATOM 638 C CA . GLY A 1 79 ? -9.369 1.699 19.008 1.00 87.88 79 GLY A CA 1
ATOM 639 C C . GLY A 1 79 ? -8.568 1.909 17.715 1.00 87.88 79 GLY A C 1
ATOM 640 O O . GLY A 1 79 ? -7.799 2.868 17.628 1.00 87.88 79 GLY A O 1
ATOM 641 N N . CYS A 1 80 ? -8.781 1.073 16.696 1.00 92.12 80 CYS A N 1
ATOM 642 C CA . CYS A 1 80 ? -8.266 1.255 15.342 1.00 92.12 80 CYS A CA 1
ATOM 643 C C . CYS A 1 80 ? -9.405 1.039 14.340 1.00 92.12 80 CYS A C 1
ATOM 645 O O . CYS A 1 80 ? -10.219 0.141 14.513 1.00 92.12 80 CYS A O 1
ATOM 647 N N . VAL A 1 81 ? -9.499 1.889 13.322 1.00 94.81 81 VAL A N 1
ATOM 648 C CA . VAL A 1 81 ? -10.547 1.789 12.300 1.00 94.81 81 VAL A CA 1
ATOM 649 C C . VAL A 1 81 ? -9.997 1.017 11.105 1.00 94.81 81 VAL A C 1
ATOM 651 O O . VAL A 1 81 ? -9.021 1.464 10.503 1.00 94.81 81 VAL A O 1
ATOM 654 N N . ARG A 1 82 ? -10.643 -0.088 10.720 1.00 96.88 82 ARG A N 1
ATOM 655 C CA . ARG A 1 82 ? -10.290 -0.828 9.503 1.00 96.88 82 ARG A CA 1
ATOM 656 C C . ARG A 1 82 ? -10.635 -0.000 8.276 1.00 96.88 82 ARG A C 1
ATOM 658 O O . ARG A 1 82 ? -11.807 0.231 7.985 1.00 96.88 82 ARG A O 1
ATOM 665 N N . ALA A 1 83 ? -9.615 0.458 7.562 1.00 95.50 83 ALA A N 1
ATOM 666 C CA . ALA A 1 83 ? -9.804 1.110 6.277 1.00 95.50 83 ALA A CA 1
ATOM 667 C C . ALA A 1 83 ? -10.085 0.064 5.190 1.00 95.50 83 ALA A C 1
ATOM 669 O O . ALA A 1 83 ? -9.575 -1.059 5.226 1.00 95.50 83 ALA A O 1
ATOM 670 N N . GLU A 1 84 ? -10.884 0.452 4.204 1.00 97.12 84 GLU A N 1
ATOM 671 C CA . GLU A 1 84 ? -11.258 -0.388 3.076 1.00 97.12 84 GLU A CA 1
ATOM 672 C C . GLU A 1 84 ? -10.599 0.119 1.799 1.00 97.12 84 GLU A C 1
ATOM 674 O O . GLU A 1 84 ? -10.854 1.223 1.325 1.00 97.12 84 GLU A O 1
ATOM 679 N N . THR A 1 85 ? -9.713 -0.690 1.237 1.00 97.19 85 THR A N 1
ATOM 680 C CA . THR A 1 85 ? -9.112 -0.452 -0.070 1.00 97.19 85 THR A CA 1
ATOM 681 C C . THR A 1 85 ? -9.977 -1.108 -1.129 1.00 97.19 85 THR A C 1
ATOM 683 O O . THR A 1 85 ? -9.915 -2.321 -1.321 1.00 97.19 85 THR A O 1
ATOM 686 N N . LEU A 1 86 ? -10.763 -0.290 -1.825 1.00 96.88 86 LEU A N 1
ATOM 687 C CA . LEU A 1 86 ? -11.597 -0.736 -2.939 1.00 96.88 86 LEU A CA 1
ATOM 688 C C . LEU A 1 86 ? -10.716 -1.180 -4.111 1.00 96.88 86 LEU A C 1
ATOM 690 O O . LEU A 1 86 ? -10.893 -2.258 -4.670 1.00 96.88 86 LEU A O 1
ATOM 694 N N . MET A 1 87 ? -9.730 -0.348 -4.444 1.00 95.88 87 MET A N 1
ATOM 695 C CA . MET A 1 87 ? -8.721 -0.619 -5.460 1.00 95.88 87 MET A CA 1
ATOM 696 C C . MET A 1 87 ? -7.519 0.280 -5.193 1.00 95.88 87 MET A C 1
ATOM 698 O O . MET A 1 87 ? -7.663 1.487 -5.016 1.00 95.88 87 MET A O 1
ATOM 702 N N . SER A 1 88 ? -6.315 -0.265 -5.176 1.00 96.25 88 SER A N 1
ATOM 703 C CA . SER A 1 88 ? -5.090 0.532 -5.238 1.00 96.25 88 SER A CA 1
ATOM 704 C C . SER A 1 88 ? -4.054 -0.179 -6.087 1.00 96.25 88 SER A C 1
ATOM 706 O O . SER A 1 88 ? -4.145 -1.385 -6.309 1.00 96.25 88 SER A O 1
ATOM 708 N N . GLY A 1 89 ? -3.067 0.554 -6.578 1.00 95.38 89 GLY A N 1
ATOM 709 C CA . GLY A 1 89 ? -2.015 -0.055 -7.360 1.00 95.38 89 GLY A CA 1
ATOM 710 C C . GLY A 1 89 ? -0.906 0.891 -7.767 1.00 95.38 89 GLY A C 1
ATOM 711 O O . GLY A 1 89 ? -1.043 2.116 -7.734 1.00 95.38 89 GLY A O 1
ATOM 712 N N . TYR A 1 90 ? 0.187 0.264 -8.174 1.00 95.81 90 TYR A N 1
ATOM 713 C CA . TYR A 1 90 ? 1.397 0.893 -8.664 1.00 95.81 90 TYR A CA 1
ATOM 714 C C . TYR A 1 90 ? 1.749 0.266 -10.008 1.00 95.81 90 TYR A C 1
ATOM 716 O O . TYR A 1 90 ? 1.743 -0.955 -10.147 1.00 95.81 90 TYR A O 1
ATOM 724 N N . LEU A 1 91 ? 2.078 1.095 -10.988 1.00 95.94 91 LEU A N 1
ATOM 725 C CA . LEU A 1 91 ? 2.634 0.663 -12.263 1.00 95.94 91 LEU A CA 1
ATOM 726 C C . LEU A 1 91 ? 3.949 1.403 -12.457 1.00 95.94 91 LEU A C 1
ATOM 728 O O . LEU A 1 91 ? 3.960 2.615 -12.670 1.00 95.94 91 LEU A O 1
ATOM 732 N N . MET A 1 92 ? 5.050 0.672 -12.355 1.00 95.62 92 MET A N 1
ATOM 733 C CA . MET A 1 92 ? 6.380 1.176 -12.642 1.00 95.62 92 MET A CA 1
ATOM 734 C C . MET A 1 92 ? 6.788 0.711 -14.034 1.00 95.62 92 MET A C 1
ATOM 736 O O . MET A 1 92 ? 6.689 -0.472 -14.349 1.00 95.62 92 MET A O 1
ATOM 740 N N . ARG A 1 93 ? 7.240 1.641 -14.870 1.00 95.50 93 ARG A N 1
ATOM 741 C CA . ARG A 1 93 ? 7.719 1.365 -16.225 1.00 95.50 93 ARG A CA 1
ATOM 742 C C . ARG A 1 93 ? 9.092 1.986 -16.406 1.00 95.50 93 ARG A C 1
ATOM 744 O O . ARG A 1 93 ? 9.268 3.166 -16.100 1.00 95.50 93 ARG A O 1
ATOM 751 N N . ARG A 1 94 ? 10.043 1.226 -16.940 1.00 93.50 94 ARG A N 1
ATOM 752 C CA . ARG A 1 94 ? 11.354 1.758 -17.324 1.00 93.50 94 ARG A CA 1
ATOM 753 C C . ARG A 1 94 ? 11.208 2.870 -18.365 1.00 93.50 94 ARG A C 1
ATOM 755 O O . ARG A 1 94 ? 10.396 2.750 -19.277 1.00 93.50 94 ARG A O 1
ATOM 762 N N . CYS A 1 95 ? 11.985 3.943 -18.241 1.00 91.69 95 CYS A N 1
ATOM 763 C CA . CYS A 1 95 ? 11.993 4.998 -19.252 1.00 91.69 95 CYS A CA 1
ATOM 764 C C . CYS A 1 95 ? 12.720 4.493 -20.513 1.00 91.69 95 CYS A C 1
ATOM 766 O O . CYS A 1 95 ? 13.872 4.070 -20.393 1.00 91.69 95 CYS A O 1
ATOM 768 N N . PRO A 1 96 ? 12.100 4.524 -21.708 1.00 86.56 96 PRO A N 1
ATOM 769 C CA . PRO A 1 96 ? 12.785 4.150 -22.948 1.00 86.56 96 PRO A CA 1
ATOM 770 C C . PRO A 1 96 ? 14.003 5.034 -23.252 1.00 86.56 96 PRO A C 1
ATOM 772 O O . PRO A 1 96 ? 14.996 4.555 -23.792 1.00 86.56 96 PRO A O 1
ATOM 775 N N . GLU A 1 97 ? 13.934 6.315 -22.887 1.00 91.19 97 GLU A N 1
ATOM 776 C CA . GLU A 1 97 ? 14.946 7.331 -23.188 1.00 91.19 97 GLU A CA 1
ATOM 777 C C . GLU A 1 97 ? 16.077 7.392 -22.149 1.00 91.19 97 GLU A C 1
ATOM 779 O O . GLU A 1 97 ? 17.158 7.894 -22.450 1.00 91.19 97 GLU A O 1
ATOM 784 N N . ASP A 1 98 ? 15.847 6.878 -20.937 1.00 91.12 98 ASP A N 1
ATOM 785 C CA . ASP A 1 98 ? 16.836 6.838 -19.855 1.00 91.12 98 ASP A CA 1
ATOM 786 C C . ASP A 1 98 ? 16.782 5.483 -19.122 1.00 91.12 98 ASP A C 1
ATOM 788 O O . ASP A 1 98 ? 15.922 5.269 -18.259 1.00 91.12 98 ASP A O 1
ATOM 792 N N . PRO A 1 99 ? 17.730 4.568 -19.408 1.00 85.75 99 PRO A N 1
ATOM 793 C CA . PRO A 1 99 ? 17.794 3.250 -18.780 1.00 85.75 99 PRO A CA 1
ATOM 794 C C . PRO A 1 99 ? 17.936 3.262 -17.251 1.00 85.75 99 PRO A C 1
ATOM 796 O O . PRO A 1 99 ? 17.700 2.216 -16.632 1.00 85.75 99 PRO A O 1
ATOM 799 N N . ASN A 1 100 ? 18.323 4.402 -16.661 1.00 86.31 100 ASN A N 1
ATOM 800 C CA . ASN A 1 100 ? 18.475 4.617 -15.220 1.00 86.31 100 ASN A CA 1
ATOM 801 C C . ASN A 1 100 ? 17.256 5.299 -14.578 1.00 86.31 100 ASN A C 1
ATOM 803 O O . ASN A 1 100 ? 17.282 5.606 -13.384 1.00 86.31 100 ASN A O 1
ATOM 807 N N . SER A 1 101 ? 16.188 5.525 -15.344 1.00 90.44 101 SER A N 1
ATOM 808 C CA . SER A 1 101 ? 14.963 6.171 -14.883 1.00 90.44 101 SER A CA 1
ATOM 809 C C . SER A 1 101 ? 13.737 5.279 -15.070 1.00 90.44 101 SER A C 1
ATOM 811 O O . SER A 1 101 ? 13.730 4.280 -15.796 1.00 90.44 101 SER A O 1
ATOM 813 N N . SER A 1 102 ? 12.665 5.613 -14.359 1.00 92.69 102 SER A N 1
ATOM 814 C CA . SER A 1 102 ? 11.382 4.922 -14.436 1.00 92.69 102 SER A CA 1
ATOM 815 C C . SER A 1 102 ? 10.237 5.894 -14.185 1.00 92.69 102 SER A C 1
ATOM 817 O O . SER A 1 102 ? 10.346 6.814 -13.376 1.00 92.69 102 SER A O 1
ATOM 819 N N . THR A 1 103 ? 9.117 5.659 -14.859 1.00 93.56 103 THR A N 1
ATOM 820 C CA . THR A 1 103 ? 7.847 6.332 -14.586 1.00 93.56 103 THR A CA 1
ATOM 821 C C . THR A 1 103 ? 7.033 5.489 -13.617 1.00 93.56 103 THR A C 1
ATOM 823 O O . THR A 1 103 ? 6.991 4.266 -13.736 1.00 93.56 103 THR A O 1
ATOM 826 N N . LEU A 1 104 ? 6.368 6.144 -12.671 1.00 93.38 104 LEU A N 1
ATOM 827 C CA . LEU A 1 104 ? 5.536 5.508 -11.660 1.00 93.38 104 LEU A CA 1
ATOM 828 C C . LEU A 1 104 ? 4.129 6.102 -11.711 1.00 93.38 104 LEU A C 1
ATOM 830 O O . LEU A 1 104 ? 3.939 7.293 -11.475 1.00 93.38 104 LEU A O 1
ATOM 834 N N . PHE A 1 105 ? 3.148 5.255 -11.995 1.00 94.38 105 PHE A N 1
ATOM 835 C CA . PHE A 1 105 ? 1.732 5.583 -11.912 1.00 94.38 105 PHE A CA 1
ATOM 836 C C . PHE A 1 105 ? 1.138 4.975 -10.640 1.00 94.38 105 PHE A C 1
ATOM 838 O O . PHE A 1 105 ? 1.418 3.822 -10.311 1.00 94.38 105 PHE A O 1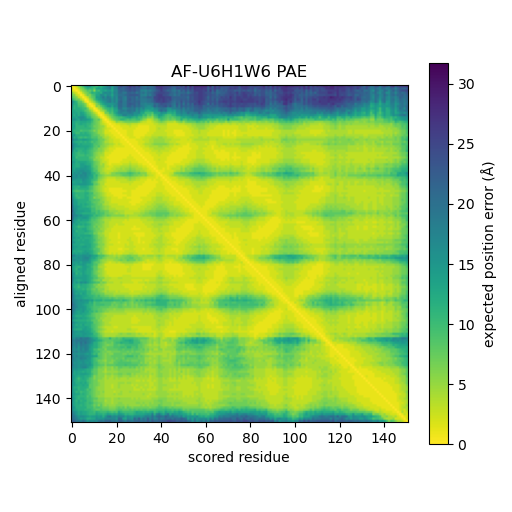
ATOM 845 N N . ILE A 1 106 ? 0.327 5.757 -9.926 1.00 93.56 106 ILE A N 1
ATOM 846 C CA . ILE A 1 106 ? -0.287 5.373 -8.651 1.00 93.56 106 ILE A CA 1
ATOM 847 C C . ILE A 1 106 ? -1.791 5.593 -8.754 1.00 93.56 106 ILE A C 1
ATOM 849 O O . ILE A 1 106 ? -2.236 6.687 -9.100 1.00 93.56 106 ILE A O 1
ATOM 853 N N . VAL A 1 107 ? -2.568 4.577 -8.392 1.00 93.94 107 VAL A N 1
ATOM 854 C CA . VAL A 1 107 ? -4.011 4.693 -8.169 1.00 93.94 107 VAL A CA 1
ATOM 855 C C . VAL A 1 107 ? -4.321 4.280 -6.737 1.00 93.94 107 VAL A C 1
ATOM 857 O O . VAL A 1 107 ? -3.807 3.273 -6.255 1.00 93.94 107 VAL A O 1
ATOM 860 N N . ALA A 1 108 ? -5.143 5.063 -6.044 1.00 92.38 108 ALA A N 1
ATOM 861 C CA . ALA A 1 108 ? -5.567 4.754 -4.687 1.00 92.38 108 ALA A CA 1
ATOM 862 C C . ALA A 1 108 ? -7.027 5.157 -4.478 1.00 92.38 108 ALA A C 1
ATOM 864 O O . ALA A 1 108 ? -7.367 6.340 -4.474 1.00 92.38 108 ALA A O 1
ATOM 865 N N . GLN A 1 109 ? -7.882 4.158 -4.298 1.00 93.81 109 GLN A N 1
ATOM 866 C 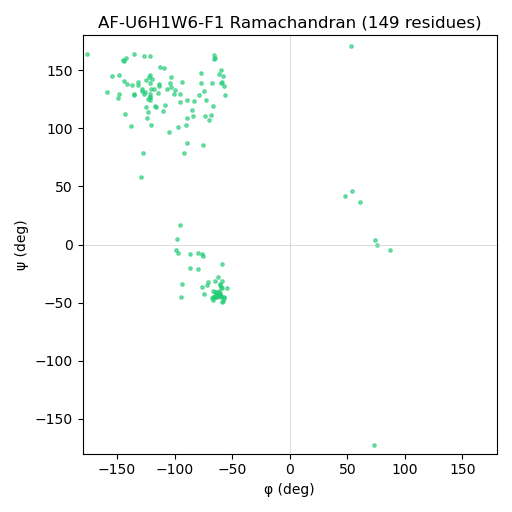CA . GLN A 1 109 ? -9.287 4.302 -3.958 1.00 93.81 109 GLN A CA 1
ATOM 867 C C . GLN A 1 109 ? -9.543 3.581 -2.633 1.00 93.81 109 GLN A C 1
ATOM 869 O O . GLN A 1 109 ? -9.640 2.353 -2.571 1.00 93.81 109 GLN A O 1
ATOM 874 N N . THR A 1 110 ? -9.650 4.376 -1.573 1.00 91.69 110 THR A N 1
ATOM 875 C CA . THR A 1 110 ? -9.718 3.894 -0.195 1.00 91.69 110 THR A CA 1
ATOM 876 C C . THR A 1 110 ? -10.813 4.626 0.564 1.00 91.69 110 THR A C 1
ATOM 878 O O . THR A 1 110 ? -10.823 5.857 0.602 1.00 91.69 110 THR A O 1
ATOM 881 N N . ASP A 1 111 ? -11.687 3.872 1.222 1.00 91.94 111 ASP A N 1
ATOM 882 C CA . ASP A 1 111 ? -12.554 4.378 2.277 1.00 91.94 111 ASP A CA 1
ATOM 883 C C . ASP A 1 111 ? -11.835 4.252 3.628 1.00 91.94 111 ASP A C 1
ATOM 885 O O . ASP A 1 111 ? -11.622 3.168 4.167 1.00 91.94 111 ASP A O 1
ATOM 889 N N . VAL A 1 112 ? -11.428 5.391 4.184 1.00 89.25 112 VAL A N 1
ATOM 890 C CA . VAL A 1 112 ? -10.743 5.469 5.487 1.00 89.25 112 VAL A CA 1
ATOM 891 C C . VAL A 1 112 ? -11.686 5.289 6.681 1.00 89.25 112 VAL A C 1
ATOM 893 O O . VAL A 1 112 ? -11.204 5.189 7.817 1.00 89.25 112 VAL A O 1
ATOM 896 N N . LYS A 1 113 ? -13.001 5.263 6.415 1.00 90.06 113 LYS A N 1
ATOM 897 C CA . LYS A 1 113 ? -14.119 5.103 7.348 1.00 90.06 113 LYS A CA 1
ATOM 898 C C . LYS A 1 113 ? -14.122 6.089 8.524 1.00 90.06 113 LYS A C 1
ATOM 900 O O . LYS A 1 113 ? -13.179 6.840 8.802 1.00 90.06 113 LYS A O 1
ATOM 905 N N . GLY A 1 114 ? -15.227 6.075 9.264 1.00 84.56 114 GLY A N 1
ATOM 906 C CA . GLY A 1 114 ? -15.423 6.886 10.464 1.00 84.56 114 GLY A CA 1
ATOM 907 C C . GLY A 1 114 ? -15.661 8.374 10.189 1.00 84.56 114 GLY A C 1
ATOM 908 O O . GLY A 1 114 ? -15.837 8.818 9.058 1.00 84.56 114 GLY A O 1
ATOM 909 N N . LEU A 1 115 ? -15.681 9.161 11.264 1.00 82.06 115 LEU A N 1
ATOM 910 C CA . LEU A 1 115 ? -16.016 10.586 11.226 1.00 82.06 115 LEU A CA 1
ATOM 911 C C . LEU A 1 115 ? -14.751 11.437 11.044 1.00 82.06 115 LEU A C 1
ATOM 913 O O . LEU A 1 115 ? -14.222 11.992 12.005 1.00 82.06 115 LEU A O 1
ATOM 917 N N . ILE A 1 116 ? -14.240 11.516 9.812 1.00 83.94 116 ILE A N 1
ATOM 918 C CA . ILE A 1 116 ? -13.095 12.377 9.473 1.00 83.94 116 ILE A CA 1
ATOM 919 C C . ILE A 1 116 ? -13.574 13.586 8.659 1.00 83.94 116 ILE A C 1
ATOM 921 O O . ILE A 1 116 ? -14.304 13.409 7.680 1.00 83.94 116 ILE A O 1
ATOM 925 N N . PRO A 1 117 ? -13.139 14.818 8.986 1.00 83.81 117 PRO A N 1
ATOM 926 C CA . PRO A 1 117 ? -13.417 15.976 8.146 1.00 83.81 117 PRO A CA 1
ATOM 927 C C . PRO A 1 117 ? -12.913 15.775 6.709 1.00 83.81 117 PRO A C 1
ATOM 929 O O . PRO A 1 117 ? -11.735 15.483 6.492 1.00 83.81 117 PRO A O 1
ATOM 932 N N . LYS A 1 118 ? -13.782 15.995 5.712 1.00 83.62 118 LYS A N 1
ATOM 93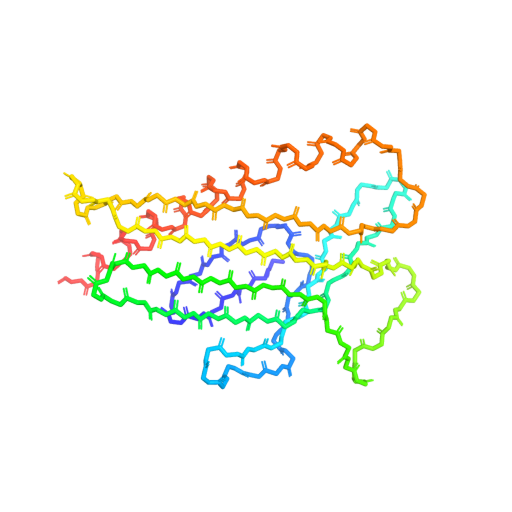3 C CA . LYS A 1 118 ? -13.451 15.801 4.285 1.00 83.62 118 LYS A CA 1
ATOM 934 C C . LYS A 1 118 ? -12.212 16.582 3.843 1.00 83.62 118 LYS A C 1
ATOM 936 O O . LYS A 1 118 ? -11.412 16.068 3.071 1.00 83.62 118 LYS A O 1
ATOM 941 N N . TRP A 1 119 ? -12.021 17.801 4.353 1.00 83.31 119 TRP A N 1
ATOM 942 C CA . TRP A 1 119 ? -10.848 18.617 4.019 1.00 83.31 119 TRP A CA 1
ATOM 943 C C . TRP A 1 119 ? -9.533 17.931 4.417 1.00 83.31 119 TRP A C 1
ATOM 945 O O . TRP A 1 119 ? -8.539 18.049 3.702 1.00 83.31 119 TRP A O 1
ATOM 955 N N . LEU A 1 120 ? -9.528 17.179 5.524 1.00 82.06 120 LEU A N 1
ATOM 956 C CA . LEU A 1 120 ? -8.348 16.467 6.000 1.00 82.06 120 LEU A CA 1
ATOM 957 C C . LEU A 1 120 ? -8.065 15.240 5.132 1.00 82.06 120 LEU A C 1
ATOM 959 O O . LEU A 1 120 ? -6.918 15.027 4.744 1.00 82.06 120 LEU A O 1
ATOM 963 N N . VAL A 1 121 ? -9.111 14.490 4.770 1.00 83.44 121 VAL A N 1
ATOM 964 C CA . VAL A 1 121 ? -9.012 13.362 3.830 1.00 83.44 121 VAL A CA 1
ATOM 965 C C . VAL A 1 121 ? -8.459 13.837 2.485 1.00 83.44 121 VAL A C 1
ATOM 967 O O . VAL A 1 121 ? -7.480 13.283 1.996 1.00 83.44 121 VAL A O 1
ATOM 970 N N . ASN A 1 122 ? -9.012 14.919 1.933 1.00 85.62 122 ASN A N 1
ATOM 971 C CA . ASN A 1 122 ? -8.588 15.468 0.644 1.00 85.62 122 ASN A CA 1
ATOM 972 C C . ASN A 1 122 ? -7.138 15.978 0.680 1.00 85.62 122 ASN A C 1
ATOM 974 O O . ASN A 1 122 ? -6.367 15.740 -0.247 1.00 85.62 122 ASN A O 1
ATOM 978 N N . SER A 1 123 ? -6.745 16.645 1.769 1.00 82.06 123 SER A N 1
ATOM 979 C CA . SER A 1 123 ? -5.368 17.111 1.971 1.00 82.06 123 SER A CA 1
ATOM 980 C C . SER A 1 123 ? -4.379 15.943 2.051 1.00 82.06 123 SER A C 1
ATOM 982 O O . SER A 1 123 ? -3.320 15.984 1.422 1.00 82.06 123 SER A O 1
ATOM 984 N N . ALA A 1 124 ? -4.728 14.880 2.784 1.00 81.81 124 ALA A N 1
ATOM 985 C CA . ALA A 1 124 ? -3.905 13.679 2.884 1.00 81.81 124 ALA A CA 1
ATOM 986 C C . ALA A 1 124 ? -3.798 12.951 1.536 1.00 81.81 124 ALA A C 1
ATOM 988 O O . ALA A 1 124 ? -2.689 12.621 1.123 1.00 81.81 124 ALA A O 1
ATOM 989 N N . ALA A 1 125 ? -4.912 12.773 0.820 1.00 82.88 125 ALA A N 1
ATOM 990 C CA . ALA A 1 125 ? -4.944 12.129 -0.494 1.00 82.88 125 ALA A CA 1
ATOM 991 C C . ALA A 1 125 ? -4.053 12.848 -1.522 1.00 82.88 125 ALA A C 1
ATOM 993 O O . ALA A 1 125 ? -3.367 12.193 -2.302 1.00 82.88 125 ALA A O 1
ATOM 994 N N . ALA A 1 126 ? -3.998 14.183 -1.483 1.00 83.50 126 ALA A N 1
ATOM 995 C CA . ALA A 1 126 ? -3.132 14.962 -2.366 1.00 83.50 126 ALA A CA 1
ATOM 996 C C . ALA A 1 126 ? -1.636 14.857 -2.006 1.00 83.50 126 ALA A C 1
ATOM 998 O O . ALA A 1 126 ? -0.779 14.884 -2.887 1.00 83.50 126 ALA A O 1
ATOM 999 N N . LYS A 1 127 ? -1.298 14.756 -0.714 1.00 84.38 127 LYS A N 1
ATOM 1000 C CA . LYS A 1 127 ? 0.097 14.820 -0.234 1.00 84.38 127 LYS A CA 1
ATOM 1001 C C . LYS A 1 127 ? 0.769 13.458 -0.091 1.00 84.38 127 LYS A C 1
ATOM 1003 O O . LYS A 1 127 ? 1.977 13.356 -0.304 1.00 84.38 127 LYS A O 1
ATOM 1008 N N . ALA A 1 128 ? 0.019 12.426 0.290 1.00 82.75 128 ALA A N 1
ATOM 1009 C CA . ALA A 1 128 ? 0.572 11.115 0.613 1.00 82.75 128 ALA A CA 1
ATOM 1010 C C . ALA A 1 128 ? 1.331 10.468 -0.564 1.00 82.75 128 ALA A C 1
ATOM 1012 O O . ALA A 1 128 ? 2.457 10.021 -0.333 1.00 82.75 128 ALA A O 1
ATOM 1013 N N . PRO A 1 129 ? 0.825 10.483 -1.818 1.00 85.19 129 PRO A N 1
ATOM 1014 C CA . PRO A 1 129 ? 1.556 9.915 -2.950 1.00 85.19 129 PRO A CA 1
ATOM 1015 C C . PRO A 1 129 ? 2.905 10.602 -3.189 1.00 85.19 129 PRO A C 1
ATOM 1017 O O . PRO A 1 129 ? 3.911 9.924 -3.363 1.00 85.19 129 PRO A O 1
ATOM 1020 N N . LEU A 1 130 ? 2.959 11.937 -3.120 1.00 86.81 130 LEU A N 1
ATOM 1021 C CA . LEU A 1 130 ? 4.200 12.699 -3.317 1.00 86.81 130 LEU A CA 1
ATOM 1022 C C . LEU A 1 130 ? 5.248 12.366 -2.249 1.00 86.81 130 LEU A C 1
ATOM 1024 O O . LEU A 1 130 ? 6.414 12.129 -2.565 1.00 86.81 130 LEU A O 1
ATOM 1028 N N . GLY A 1 131 ? 4.825 12.320 -0.983 1.00 85.50 131 GLY A N 1
ATOM 1029 C CA . GLY A 1 131 ? 5.704 11.953 0.126 1.00 85.50 131 GLY A CA 1
ATOM 1030 C C . GLY A 1 131 ? 6.247 10.530 -0.014 1.00 85.50 131 GLY A C 1
ATOM 1031 O O . GLY A 1 131 ? 7.440 10.306 0.203 1.00 85.50 131 GLY A O 1
ATOM 1032 N N . TRP A 1 132 ? 5.393 9.592 -0.429 1.00 84.50 132 TRP A N 1
ATOM 1033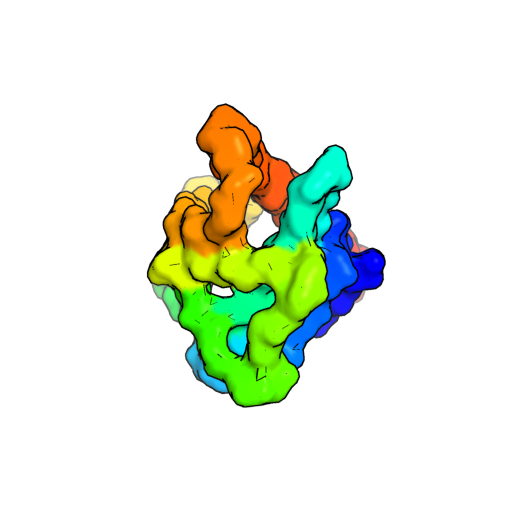 C CA . TRP A 1 132 ? 5.778 8.205 -0.671 1.00 84.50 132 TRP A CA 1
ATOM 1034 C C . TRP A 1 132 ? 6.774 8.074 -1.829 1.00 84.50 132 TRP A C 1
ATOM 1036 O O . TRP A 1 132 ? 7.801 7.419 -1.669 1.00 84.50 132 TRP A O 1
ATOM 1046 N N . VAL A 1 133 ? 6.540 8.759 -2.954 1.00 89.12 133 VAL A N 1
ATOM 1047 C CA . VAL A 1 133 ? 7.459 8.761 -4.106 1.00 89.12 133 VAL A CA 1
ATOM 1048 C C . VAL A 1 133 ? 8.836 9.308 -3.720 1.00 89.12 133 VAL A C 1
ATOM 1050 O O . VAL A 1 133 ? 9.852 8.713 -4.073 1.00 89.12 133 VAL A O 1
ATOM 1053 N N . GLU A 1 134 ? 8.907 10.396 -2.948 1.00 89.19 134 GLU A N 1
ATOM 1054 C CA . GLU A 1 134 ? 10.200 10.949 -2.520 1.00 89.19 134 GLU A CA 1
ATOM 1055 C C . GLU A 1 134 ? 10.908 10.055 -1.488 1.00 89.19 134 GLU A C 1
ATOM 1057 O O . GLU A 1 134 ? 12.141 9.992 -1.447 1.00 89.19 134 GLU A O 1
ATOM 1062 N N . ALA A 1 135 ? 10.159 9.346 -0.638 1.00 85.25 135 ALA A N 1
ATOM 1063 C CA . ALA A 1 135 ? 10.725 8.335 0.255 1.00 85.25 135 ALA A CA 1
ATOM 1064 C C . ALA A 1 135 ? 11.282 7.140 -0.537 1.00 85.25 135 ALA A C 1
ATOM 1066 O O . ALA A 1 135 ? 12.419 6.728 -0.299 1.00 85.25 135 ALA A O 1
ATOM 1067 N N . LEU A 1 136 ? 10.527 6.651 -1.526 1.00 87.19 136 LEU A N 1
ATOM 1068 C CA . LEU A 1 136 ? 10.943 5.585 -2.434 1.00 87.19 136 LEU A CA 1
ATOM 1069 C C . LEU A 1 136 ? 12.215 5.978 -3.193 1.00 87.19 136 LEU A C 1
ATOM 1071 O O . LEU A 1 136 ? 13.195 5.238 -3.172 1.00 87.19 136 LEU A O 1
ATOM 1075 N N . ARG A 1 137 ? 12.249 7.175 -3.791 1.00 88.12 137 ARG A N 1
ATOM 1076 C CA . ARG A 1 137 ? 13.417 7.683 -4.530 1.00 88.12 137 ARG A CA 1
ATOM 1077 C C . ARG A 1 137 ? 14.675 7.711 -3.665 1.00 88.12 137 ARG A C 1
ATOM 1079 O O . ARG A 1 137 ? 15.743 7.276 -4.104 1.00 88.12 137 ARG A O 1
ATOM 1086 N N . ARG A 1 138 ? 14.554 8.198 -2.425 1.00 88.38 138 ARG A N 1
ATOM 1087 C CA . ARG A 1 138 ? 15.656 8.217 -1.452 1.00 88.38 138 ARG A CA 1
ATOM 1088 C C . ARG A 1 138 ? 16.135 6.812 -1.096 1.00 88.38 138 ARG A C 1
ATOM 1090 O O . ARG A 1 138 ? 17.342 6.580 -1.092 1.00 88.38 138 ARG A O 1
ATOM 1097 N N . ALA A 1 139 ? 15.215 5.883 -0.852 1.00 85.25 139 ALA A N 1
ATOM 1098 C CA . ALA A 1 139 ? 15.554 4.501 -0.536 1.00 85.25 139 ALA A CA 1
ATOM 1099 C C . ALA A 1 139 ? 16.242 3.783 -1.707 1.00 85.25 139 ALA A C 1
ATOM 1101 O O . ALA A 1 139 ? 17.279 3.159 -1.499 1.00 85.25 139 ALA A O 1
ATOM 1102 N N . CYS A 1 140 ? 15.741 3.939 -2.936 1.00 86.81 140 CYS A N 1
ATOM 1103 C CA . CYS A 1 140 ? 16.385 3.397 -4.134 1.00 86.81 140 CYS A CA 1
ATOM 1104 C C . CYS A 1 140 ? 17.796 3.970 -4.312 1.00 86.81 140 CYS A C 1
ATOM 1106 O O . CYS A 1 140 ? 18.748 3.226 -4.523 1.00 86.81 140 CYS A O 1
ATOM 1108 N N . SER A 1 141 ? 17.957 5.287 -4.146 1.00 87.94 141 SER A N 1
ATOM 1109 C CA . SER A 1 141 ? 19.263 5.950 -4.262 1.00 87.94 141 SER A CA 1
ATOM 1110 C C . SER A 1 141 ? 20.267 5.434 -3.229 1.00 87.94 141 SER A C 1
ATOM 1112 O O . SER A 1 141 ? 21.445 5.258 -3.536 1.00 87.94 141 SER A O 1
ATOM 1114 N N . GLN A 1 142 ? 19.815 5.196 -1.995 1.00 87.69 142 GLN A N 1
ATOM 1115 C CA . GLN A 1 142 ? 20.647 4.613 -0.949 1.00 87.69 142 GLN A CA 1
ATOM 1116 C C . GLN A 1 142 ? 21.009 3.157 -1.267 1.00 87.69 142 GLN A C 1
ATOM 1118 O O . GLN A 1 142 ? 22.180 2.796 -1.184 1.00 87.69 142 GLN A O 1
ATOM 1123 N N . TYR A 1 143 ? 20.032 2.350 -1.680 1.00 84.94 143 TYR A N 1
ATOM 1124 C CA . TYR A 1 143 ? 20.247 0.955 -2.051 1.00 84.94 143 TYR A CA 1
ATOM 1125 C C . TYR A 1 143 ? 21.286 0.819 -3.172 1.00 84.94 143 TYR A C 1
ATOM 1127 O O . TYR A 1 143 ? 22.221 0.035 -3.045 1.00 84.94 143 TYR A O 1
ATOM 1135 N N . MET A 1 144 ? 21.191 1.637 -4.225 1.00 85.38 144 MET A N 1
ATOM 1136 C CA . MET A 1 144 ? 22.157 1.624 -5.330 1.00 85.38 144 MET A CA 1
ATOM 1137 C C . MET A 1 144 ? 23.585 1.946 -4.865 1.00 85.38 144 MET A C 1
ATOM 1139 O O . MET A 1 144 ? 24.525 1.264 -5.268 1.00 85.38 144 MET A O 1
ATOM 1143 N N . LYS A 1 145 ? 23.756 2.929 -3.966 1.00 87.94 145 LYS A N 1
ATOM 1144 C CA . LYS A 1 145 ? 25.068 3.255 -3.371 1.00 87.94 145 LYS A CA 1
ATOM 1145 C C . LYS A 1 145 ? 25.635 2.089 -2.561 1.00 87.94 145 LYS A C 1
ATOM 1147 O O . LYS A 1 145 ? 26.819 1.785 -2.669 1.00 87.94 145 LYS A O 1
ATOM 1152 N N . GLU A 1 146 ? 24.796 1.439 -1.756 1.00 86.94 146 GLU A N 1
ATOM 1153 C CA . GLU A 1 146 ? 25.200 0.291 -0.940 1.00 86.94 146 GLU A CA 1
ATOM 1154 C C . GLU A 1 146 ? 25.611 -0.904 -1.812 1.00 86.94 146 GLU A C 1
ATOM 1156 O O . GLU A 1 146 ? 26.619 -1.543 -1.521 1.00 86.94 146 GLU A O 1
ATOM 1161 N N . GLN A 1 147 ? 24.894 -1.180 -2.905 1.00 80.19 147 GLN A N 1
ATOM 1162 C CA . GLN A 1 147 ? 25.263 -2.248 -3.841 1.00 80.19 147 GLN A CA 1
ATOM 1163 C C . GLN A 1 147 ? 26.568 -1.944 -4.581 1.00 80.19 147 GLN A C 1
ATOM 1165 O O . GLN A 1 147 ? 27.413 -2.823 -4.709 1.00 80.19 147 GLN A O 1
ATOM 1170 N N . GLN A 1 148 ? 26.782 -0.694 -4.994 1.00 76.00 148 GLN A N 1
ATOM 1171 C CA . GLN A 1 148 ? 28.021 -0.288 -5.657 1.00 76.00 148 GLN A CA 1
ATOM 1172 C C . GLN A 1 148 ? 29.247 -0.387 -4.736 1.00 76.00 148 GLN A C 1
ATOM 1174 O O . GLN A 1 148 ? 30.332 -0.682 -5.211 1.00 76.00 148 GLN A O 1
ATOM 1179 N N . SER A 1 149 ? 29.081 -0.184 -3.424 1.00 69.56 149 SER A N 1
ATOM 1180 C CA . SER A 1 149 ? 30.161 -0.346 -2.434 1.00 69.56 149 SER A CA 1
ATOM 1181 C C . SER A 1 149 ? 30.520 -1.802 -2.102 1.00 69.56 149 SER A C 1
ATOM 1183 O O . SER A 1 149 ? 31.487 -2.043 -1.384 1.00 69.56 149 SER A O 1
ATOM 1185 N N . ARG A 1 150 ? 29.708 -2.764 -2.562 1.00 67.44 150 ARG A N 1
ATOM 1186 C CA . ARG A 1 150 ? 29.919 -4.208 -2.364 1.00 67.44 150 ARG A CA 1
ATOM 1187 C C . ARG A 1 150 ? 30.594 -4.888 -3.559 1.00 67.44 150 ARG A C 1
ATOM 1189 O O . ARG A 1 150 ? 30.895 -6.076 -3.457 1.00 67.44 150 ARG A O 1
ATOM 1196 N N . LEU A 1 151 ? 30.775 -4.158 -4.659 1.00 52.38 151 LEU A N 1
ATOM 1197 C CA . LEU A 1 151 ? 31.540 -4.549 -5.844 1.00 52.38 151 LEU A CA 1
ATOM 1198 C C . LEU A 1 151 ? 32.968 -4.013 -5.724 1.00 52.38 151 LEU A C 1
ATOM 1200 O O . LEU A 1 151 ? 33.885 -4.740 -6.158 1.00 52.38 151 LEU A O 1
#

Secondary structure (DSSP, 8-state):
-EEEEETTEEEEESSEEEEEEEEEEETTEEEEEEEE---TTSPEEEEEEEEEEEEEGGGTEEEEEEEE---TTS---TTEEE-EEEEEEEEEEE-SS-TT-EEEEEEEEEE--SS--HHHHHHHHHHHHHHHHHHHHHHHHHHHHHHHTT-

Solvent-accessible surface area (backbone atoms only — not comparable to full-atom values): 8677 Å² total; per-residue (Å²): 130,51,77,50,77,61,94,83,46,72,48,81,50,83,64,42,78,40,78,45,77,76,39,73,76,56,94,42,33,29,28,38,37,38,26,38,76,48,68,85,93,46,65,28,35,31,43,39,28,39,37,40,45,51,77,40,74,94,74,41,31,41,39,35,40,36,28,52,53,86,49,92,94,62,67,88,51,92,82,40,40,70,32,41,35,76,40,30,35,40,41,38,31,55,33,92,93,37,91,91,43,67,49,76,48,78,48,80,42,66,49,66,62,81,98,64,63,65,70,58,55,53,51,45,66,69,44,50,60,59,55,50,51,55,50,49,53,52,43,52,56,50,47,55,54,56,56,61,75,74,110

Radius of gyration: 16.79 Å; Cα contacts (8 Å, |Δi|>4): 257; chains: 1; bounding box: 48×36×42 Å

Nearest PDB structures (foldseek):
  3p0l-assembly2_B  TM=9.336E-01  e=3.324E-07  Homo sapiens
  5i9j-assembly1_A  TM=8.806E-01  e=1.392E-06  Homo sapiens
  1em2-assembly1_A  TM=8.838E-01  e=1.547E-06  Homo sapiens
  1ln1-assembly1_A  TM=8.244E-01  e=4.110E-07  Homo sapiens
  2pso-assembly1_A  TM=8.858E-01  e=4.712E-06  Homo sapiens

InterPro domains:
  IPR002913 START domain [PF01852] (14-143)
  IPR002913 START domain [PS50848] (1-145)
  IPR023393 START-like domain superfamily [G3DSA:3.30.530.20] (8-145)
  IPR051213 START domain-containing lipid transfer [PTHR19308] (13-148)

pLDDT: mean 85.38, std 16.73, range [27.12, 98.31]

Organism: NCBI:txid51316